Protein AF-N6UZY1-F1 (afdb_monomer_lite)

Foldseek 3Di:
DLVLLLVQLVCLCVVNHPQDQLSVLSVPDDPVLNVVLSVQSVVLVVVCVVVVDLARADRDPSNCVSSCVVVCSDLVSVCVSLQHDPLQSCCCPPVVCQDDDPQQVVQVVVDPAPDKDAHPSRDGPHLPPPSCSVSRGIDGHHPVRVVVD

Sequence (149 aa):
MMEDILKKILQMREGKSEFKKLEENIKNMDDIKFEYLINRLKTQIEIVNKYKPKVRPALDPVISFELGVYRRLDDYEIGKLLNYPLCCIKSFSEDFRIAIDREHLKEAKEINTYAIVITSGFIPCSLKCKMAMKNGLLGYMDEEEFKKY

Structure (mmCIF, N/CA/C/O backbone):
data_AF-N6UZY1-F1
#
_entry.id   AF-N6UZY1-F1
#
loop_
_atom_site.group_PDB
_atom_site.id
_atom_site.type_symbol
_atom_site.label_atom_id
_atom_site.label_alt_id
_atom_site.label_comp_id
_atom_site.label_asym_id
_atom_site.label_entity_id
_atom_site.label_seq_id
_atom_site.pdbx_PDB_ins_code
_atom_site.Cartn_x
_atom_site.Cartn_y
_atom_site.Cartn_z
_atom_site.occupancy
_atom_site.B_iso_or_equiv
_atom_site.auth_seq_id
_atom_site.auth_comp_id
_atom_site.auth_asym_id
_atom_site.auth_atom_id
_atom_site.pdbx_PDB_model_num
ATOM 1 N N . MET A 1 1 ? -7.017 -6.848 -2.347 1.00 78.44 1 MET A N 1
ATOM 2 C CA . MET A 1 1 ? -5.757 -6.088 -2.157 1.00 78.44 1 MET A CA 1
ATOM 3 C C . MET A 1 1 ? -5.981 -4.805 -1.367 1.00 78.44 1 MET A C 1
ATOM 5 O O . MET A 1 1 ? -5.342 -4.640 -0.337 1.00 78.44 1 MET A O 1
ATOM 9 N N . MET A 1 2 ? -6.864 -3.895 -1.803 1.00 91.44 2 MET A N 1
ATOM 10 C CA . MET A 1 2 ? -7.249 -2.731 -0.980 1.00 91.44 2 MET A CA 1
ATOM 11 C C . MET A 1 2 ? -8.335 -3.083 0.049 1.00 91.44 2 MET A C 1
ATOM 13 O O . MET A 1 2 ? -8.409 -2.474 1.111 1.00 91.44 2 MET A O 1
ATOM 17 N N . GLU A 1 3 ? -9.105 -4.137 -0.210 1.00 94.56 3 GLU A N 1
ATOM 18 C CA . GLU A 1 3 ? -10.061 -4.745 0.720 1.00 94.56 3 GLU A CA 1
ATOM 19 C C . GLU A 1 3 ? -9.386 -5.237 2.002 1.00 94.56 3 GLU A C 1
ATOM 21 O O . GLU A 1 3 ? -9.953 -5.113 3.083 1.00 94.56 3 GLU A O 1
ATOM 26 N N . ASP A 1 4 ? -8.156 -5.748 1.901 1.00 94.06 4 ASP A N 1
ATOM 27 C CA . ASP A 1 4 ? -7.387 -6.195 3.065 1.00 94.06 4 ASP A CA 1
ATOM 28 C C . ASP A 1 4 ? -7.013 -5.015 3.969 1.00 94.06 4 ASP A C 1
ATOM 30 O O . ASP A 1 4 ? -7.006 -5.149 5.192 1.00 94.06 4 ASP A O 1
ATOM 34 N N . ILE A 1 5 ? -6.749 -3.843 3.378 1.00 95.31 5 ILE A N 1
ATOM 35 C CA . ILE A 1 5 ? -6.503 -2.599 4.118 1.00 95.31 5 ILE A CA 1
ATOM 36 C C . ILE A 1 5 ? -7.779 -2.196 4.861 1.00 95.31 5 ILE A C 1
ATOM 38 O O . ILE A 1 5 ? -7.731 -1.959 6.067 1.00 95.31 5 ILE A O 1
ATOM 42 N N . LEU A 1 6 ? -8.928 -2.193 4.174 1.00 97.12 6 LEU A N 1
ATOM 43 C CA . LEU A 1 6 ? -10.227 -1.907 4.791 1.00 97.12 6 LEU A CA 1
ATOM 44 C C . LEU A 1 6 ? -10.521 -2.867 5.950 1.00 97.12 6 LEU A C 1
ATOM 46 O O . LEU A 1 6 ? -10.882 -2.426 7.039 1.00 97.12 6 LEU A O 1
ATOM 50 N N . LYS A 1 7 ? -10.316 -4.172 5.745 1.00 96.75 7 LYS A N 1
ATOM 51 C CA . LYS A 1 7 ? -10.522 -5.193 6.777 1.00 96.75 7 LYS A CA 1
ATOM 52 C C . LYS A 1 7 ? -9.669 -4.924 8.017 1.00 96.75 7 LYS A C 1
ATOM 54 O O . LYS A 1 7 ? -10.199 -4.959 9.123 1.00 96.75 7 LYS A O 1
ATOM 59 N N . LYS A 1 8 ? -8.379 -4.617 7.844 1.00 96.19 8 LYS A N 1
ATOM 60 C CA . LYS A 1 8 ? -7.474 -4.280 8.957 1.00 96.19 8 LYS A CA 1
ATOM 61 C C . LYS A 1 8 ? -7.928 -3.023 9.704 1.00 96.19 8 LYS A C 1
ATOM 63 O O . LYS A 1 8 ? -7.882 -3.006 10.928 1.00 96.19 8 LYS A O 1
ATOM 68 N N . ILE A 1 9 ? -8.399 -1.993 8.994 1.00 96.25 9 ILE A N 1
ATOM 69 C CA . ILE A 1 9 ? -8.922 -0.758 9.609 1.00 96.25 9 ILE A CA 1
ATOM 70 C C . ILE A 1 9 ? -10.160 -1.042 10.462 1.00 96.25 9 ILE A C 1
ATOM 72 O O . ILE A 1 9 ? -10.236 -0.580 11.600 1.00 96.25 9 ILE A O 1
ATOM 76 N N . LEU A 1 10 ? -11.102 -1.838 9.954 1.00 96.75 10 LEU A N 1
ATOM 77 C CA . LEU A 1 10 ? -12.294 -2.232 10.711 1.00 96.75 10 LEU A CA 1
ATOM 78 C C . LEU A 1 10 ? -11.924 -3.063 11.950 1.00 96.75 10 LEU A C 1
ATOM 80 O O . LEU A 1 10 ? -12.422 -2.801 13.040 1.00 96.75 10 LEU A O 1
ATOM 84 N N . GLN A 1 11 ? -10.983 -4.002 11.815 1.00 96.19 11 GLN A N 1
ATOM 85 C CA . GLN A 1 11 ? -10.466 -4.781 12.945 1.00 96.19 11 GLN A CA 1
ATOM 86 C C . GLN A 1 11 ? -9.798 -3.900 14.011 1.00 96.19 11 GLN A C 1
ATOM 88 O O . GLN A 1 11 ? -10.010 -4.125 15.201 1.00 96.19 11 GLN A O 1
ATOM 93 N N . MET A 1 12 ? -9.033 -2.881 13.604 1.00 95.81 12 MET A N 1
ATOM 94 C CA . MET A 1 12 ? -8.454 -1.887 14.517 1.00 95.81 12 MET A CA 1
ATOM 95 C C . MET A 1 12 ? -9.536 -1.103 15.265 1.00 95.81 12 M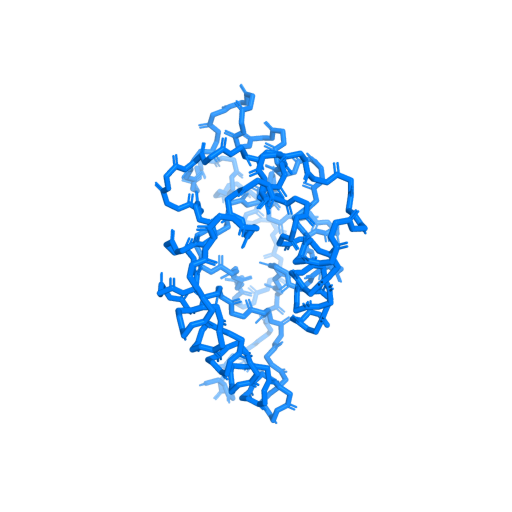ET A C 1
ATOM 97 O O . MET A 1 12 ? -9.442 -0.946 16.481 1.00 95.81 12 MET A O 1
ATOM 101 N N . ARG A 1 13 ? -10.611 -0.685 14.584 1.00 95.69 13 ARG A N 1
ATOM 102 C CA . ARG A 1 13 ? -11.741 -0.005 15.239 1.00 95.69 13 ARG A CA 1
ATOM 103 C C . ARG A 1 13 ? -12.387 -0.871 16.324 1.00 95.69 13 ARG A C 1
ATOM 105 O O . ARG A 1 13 ? -12.729 -0.361 17.384 1.00 95.69 13 ARG A O 1
ATOM 112 N N . GLU A 1 14 ? -12.486 -2.177 16.094 1.00 94.88 14 GLU A N 1
ATOM 113 C CA . GLU A 1 14 ? -13.013 -3.149 17.063 1.00 94.88 14 GLU A CA 1
ATOM 114 C C . GLU A 1 14 ? -12.009 -3.562 18.157 1.00 94.88 14 GLU A C 1
ATOM 116 O O . GLU A 1 14 ? -12.361 -4.330 19.053 1.00 94.88 14 GLU A O 1
ATOM 121 N N . GLY A 1 15 ? -10.756 -3.100 18.099 1.00 91.69 15 GLY A N 1
ATOM 122 C CA . GLY A 1 15 ? -9.706 -3.504 19.038 1.00 91.69 15 GLY A CA 1
ATOM 123 C C . GLY A 1 15 ? -9.194 -4.930 18.860 1.00 91.69 15 GLY A C 1
ATOM 124 O O . GLY A 1 15 ? -8.765 -5.558 19.825 1.00 91.69 15 GLY A O 1
ATOM 125 N N . LYS A 1 16 ? -9.285 -5.466 17.642 1.00 90.06 16 LYS A N 1
ATOM 126 C CA . LYS A 1 16 ? -8.876 -6.830 17.283 1.00 90.06 16 LYS A CA 1
ATOM 127 C C . LYS A 1 16 ? -7.676 -6.798 16.341 1.00 90.06 16 LYS A C 1
ATOM 129 O O . LYS A 1 16 ? -7.729 -7.377 15.255 1.00 90.06 16 LYS A O 1
ATOM 134 N N . SER A 1 17 ? -6.619 -6.082 16.710 1.00 89.62 17 SER A N 1
ATOM 135 C CA . SER A 1 17 ? -5.479 -5.864 15.822 1.00 89.62 17 SER A CA 1
ATOM 136 C C . SER A 1 17 ? -4.128 -6.101 16.501 1.00 89.62 17 SER A C 1
ATOM 138 O O . SER A 1 17 ? -3.989 -6.038 17.718 1.00 89.62 17 SER A O 1
ATOM 140 N N . GLU A 1 18 ? -3.117 -6.387 15.680 1.00 89.62 18 GLU A N 1
ATOM 141 C CA . GLU A 1 18 ? -1.712 -6.458 16.098 1.00 89.62 18 GLU A CA 1
ATOM 142 C C . GLU A 1 18 ? -1.004 -5.087 16.089 1.00 89.62 18 GLU A C 1
ATOM 144 O O . GLU A 1 18 ? 0.142 -4.982 16.528 1.00 89.62 18 GLU A O 1
ATOM 149 N N . PHE A 1 19 ? -1.658 -4.045 15.568 1.00 92.88 19 PHE A N 1
ATOM 150 C CA . PHE A 1 19 ? -1.110 -2.703 15.394 1.00 92.88 19 PHE A CA 1
ATOM 151 C C . PHE A 1 19 ? -1.417 -1.865 16.631 1.00 92.88 19 PHE A C 1
ATOM 153 O O . PHE A 1 19 ? -2.561 -1.484 16.834 1.00 92.88 19 PHE A O 1
ATOM 160 N N . LYS A 1 20 ? -0.434 -1.556 17.474 1.00 92.62 20 LYS A N 1
ATOM 161 C CA . LYS A 1 20 ? -0.692 -0.830 18.726 1.00 92.62 20 LYS A CA 1
ATOM 162 C C . LYS A 1 20 ? -0.966 0.648 18.473 1.00 92.62 20 LYS A C 1
ATOM 164 O O . LYS A 1 20 ? -1.965 1.179 18.950 1.00 92.62 20 LYS A O 1
ATOM 169 N N . LYS A 1 21 ? -0.089 1.313 17.718 1.00 93.75 21 LYS A N 1
ATOM 170 C CA . LYS A 1 21 ? -0.162 2.767 17.503 1.00 93.75 21 LYS A CA 1
ATOM 171 C C . LYS A 1 21 ? -1.259 3.138 16.513 1.00 93.75 21 LYS A C 1
ATOM 173 O O . LYS A 1 21 ? -1.985 4.106 16.731 1.00 93.75 21 LYS A O 1
ATOM 178 N N . LEU A 1 22 ? -1.403 2.376 15.428 1.00 94.06 22 LEU A N 1
ATOM 179 C CA . LEU A 1 22 ? -2.482 2.612 14.466 1.00 94.06 22 LEU A CA 1
ATOM 180 C C . LEU A 1 22 ? -3.855 2.349 15.083 1.00 94.06 22 LEU A C 1
ATOM 182 O O . LEU A 1 22 ? -4.781 3.112 14.818 1.00 94.06 22 LEU A O 1
ATOM 186 N N . GLU A 1 23 ? -3.988 1.311 15.912 1.00 94.44 23 GLU A N 1
ATOM 187 C CA . GLU A 1 23 ? -5.237 1.036 16.620 1.00 94.44 23 GLU A CA 1
ATOM 188 C C . GLU A 1 23 ? -5.613 2.177 17.557 1.00 94.44 23 GLU A C 1
ATOM 190 O O . GLU A 1 23 ? -6.758 2.621 17.524 1.00 94.44 23 GLU A O 1
ATOM 195 N N . GLU A 1 24 ? -4.665 2.699 18.336 1.00 93.38 24 GLU A N 1
ATOM 196 C CA . GLU A 1 24 ? -4.895 3.865 19.191 1.00 93.38 24 GLU A CA 1
ATOM 197 C C . GLU A 1 24 ? -5.380 5.074 18.374 1.00 93.38 24 GLU A C 1
ATOM 199 O O . GLU A 1 24 ? -6.414 5.664 18.691 1.00 93.38 24 GLU A O 1
ATOM 204 N N . ASN A 1 25 ? -4.704 5.399 17.266 1.00 93.38 25 ASN A N 1
ATOM 205 C CA . ASN A 1 25 ? -5.113 6.496 16.381 1.00 93.38 25 ASN A CA 1
ATOM 206 C C . ASN A 1 25 ? -6.512 6.272 15.775 1.00 93.38 25 ASN A C 1
ATOM 208 O O . ASN A 1 25 ? -7.299 7.211 15.685 1.00 93.38 25 ASN A O 1
ATOM 212 N N . ILE A 1 26 ? -6.841 5.041 15.370 1.00 94.44 26 ILE A N 1
ATOM 213 C CA . ILE A 1 26 ? -8.143 4.711 14.773 1.00 94.44 26 ILE A CA 1
ATOM 214 C C . ILE A 1 26 ? -9.259 4.706 15.816 1.00 94.44 26 ILE A C 1
ATOM 216 O O . ILE A 1 26 ? -10.352 5.178 15.515 1.00 94.44 26 ILE A O 1
ATOM 220 N N . LYS A 1 27 ? -9.027 4.196 17.027 1.00 94.00 27 LYS A N 1
ATOM 221 C CA . LYS A 1 27 ? -10.021 4.191 18.114 1.00 94.00 27 LYS A CA 1
ATOM 222 C C . LYS A 1 27 ? -10.343 5.595 18.604 1.00 94.00 27 LYS A C 1
ATOM 224 O O . LYS A 1 27 ? -11.503 5.897 18.850 1.00 94.00 27 LYS A O 1
ATOM 229 N N . ASN A 1 28 ? -9.334 6.457 18.676 1.00 93.00 28 ASN A N 1
ATOM 230 C CA . ASN A 1 28 ? -9.501 7.847 19.097 1.00 93.00 28 ASN A CA 1
ATOM 231 C C . ASN A 1 28 ? -10.100 8.747 18.001 1.00 93.00 28 ASN A C 1
ATOM 233 O O . ASN A 1 28 ? -10.356 9.925 18.242 1.00 93.00 28 ASN A O 1
ATOM 237 N N . MET A 1 29 ? -10.314 8.221 16.791 1.00 94.50 29 MET A N 1
ATOM 238 C CA . MET A 1 29 ? -10.980 8.949 15.716 1.00 94.50 29 MET A CA 1
ATOM 239 C C . MET A 1 29 ? -12.476 9.102 16.016 1.00 94.50 29 MET A C 1
ATOM 241 O O . MET A 1 29 ? -13.143 8.135 16.386 1.00 94.50 29 MET A O 1
ATOM 245 N N . ASP A 1 30 ? -12.992 10.313 15.812 1.00 95.56 30 ASP A N 1
ATOM 246 C CA . ASP A 1 30 ? -14.425 10.610 15.865 1.00 95.56 30 ASP A CA 1
ATOM 247 C C . ASP A 1 30 ? -15.233 9.725 14.893 1.00 95.56 30 ASP A C 1
ATOM 249 O O . ASP A 1 30 ? -14.747 9.390 13.810 1.00 95.56 30 ASP A O 1
ATOM 253 N N . ASP A 1 31 ? -16.460 9.354 15.272 1.00 96.19 31 ASP A N 1
ATOM 254 C CA . ASP A 1 31 ? -17.306 8.430 14.504 1.00 96.19 31 ASP A CA 1
ATOM 255 C C . ASP A 1 31 ? -17.651 8.971 13.111 1.00 96.19 31 ASP A C 1
ATOM 257 O O . ASP A 1 31 ? -17.495 8.253 12.123 1.00 96.19 31 ASP A O 1
ATOM 261 N N . ILE A 1 32 ? -18.032 10.250 13.000 1.00 96.50 32 ILE A N 1
ATOM 262 C CA . ILE A 1 32 ? -18.389 10.875 11.712 1.00 96.50 32 ILE A CA 1
ATOM 263 C C . ILE A 1 32 ? -17.173 10.858 10.789 1.00 96.50 32 ILE A C 1
ATOM 265 O O . ILE A 1 32 ? -17.251 10.527 9.601 1.00 96.50 32 ILE A O 1
ATOM 269 N N . LYS A 1 33 ? -16.012 11.191 11.352 1.00 95.38 33 LYS A N 1
ATOM 270 C CA . LYS A 1 33 ? -14.743 11.182 10.632 1.00 95.38 33 LYS A CA 1
ATOM 271 C C . LYS A 1 33 ? -14.337 9.776 10.186 1.00 95.38 33 LYS A C 1
ATOM 273 O O . LYS A 1 33 ? -13.879 9.601 9.054 1.00 95.38 33 LYS A O 1
ATOM 278 N N . PHE A 1 34 ? -14.518 8.781 11.049 1.00 97.19 34 PHE A N 1
ATOM 279 C CA . PHE A 1 34 ? -14.236 7.384 10.739 1.00 97.19 34 PHE A CA 1
ATOM 280 C C . PHE A 1 34 ? -15.154 6.867 9.625 1.00 97.19 34 PHE A C 1
ATOM 282 O O . PHE A 1 34 ? -14.667 6.307 8.642 1.00 97.19 34 PHE A O 1
ATOM 289 N N . GLU A 1 35 ? -16.460 7.115 9.710 1.00 97.31 35 GLU A N 1
ATOM 290 C CA . GLU A 1 35 ? -17.421 6.744 8.664 1.00 97.31 35 GLU A CA 1
ATOM 291 C C . GLU A 1 35 ? -17.080 7.385 7.317 1.00 97.31 35 GLU A C 1
ATOM 293 O O . GLU A 1 35 ? -17.072 6.705 6.285 1.00 97.31 35 GLU A O 1
ATOM 298 N N . TYR A 1 36 ? -16.722 8.672 7.317 1.00 96.19 36 TYR A N 1
ATOM 299 C CA . TYR A 1 36 ? -16.266 9.370 6.117 1.00 96.19 36 TYR A CA 1
ATOM 300 C C . TYR A 1 36 ? -15.038 8.692 5.491 1.00 96.19 36 TYR A C 1
ATOM 302 O O . TYR A 1 36 ? -15.019 8.441 4.281 1.00 96.19 36 TYR A O 1
ATOM 310 N N . LEU A 1 37 ? -14.037 8.331 6.301 1.00 96.88 37 LEU A N 1
ATOM 311 C CA . LEU A 1 37 ? -12.837 7.622 5.844 1.00 96.88 37 LEU A CA 1
ATOM 312 C C . LEU A 1 37 ? -13.180 6.264 5.222 1.00 96.88 37 LEU A C 1
ATOM 314 O O . LEU A 1 37 ? -12.684 5.935 4.141 1.00 96.88 37 LEU A O 1
ATOM 318 N N . ILE A 1 38 ? -14.049 5.488 5.873 1.00 97.88 38 ILE A N 1
ATOM 319 C CA . ILE A 1 38 ? -14.476 4.171 5.388 1.00 97.88 38 ILE A CA 1
ATOM 320 C C . ILE A 1 38 ? -15.225 4.289 4.061 1.00 97.88 38 ILE A C 1
ATOM 322 O O . ILE A 1 38 ? -14.956 3.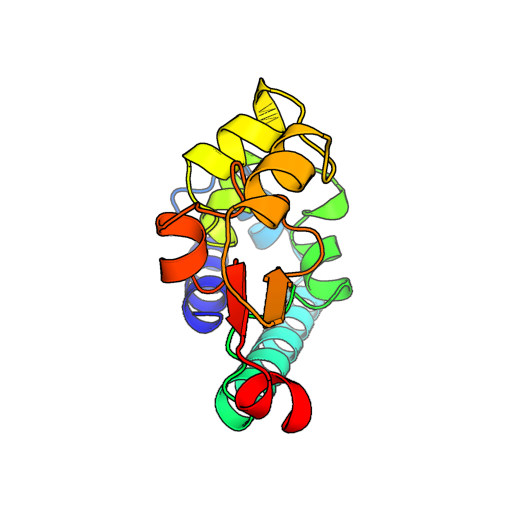512 3.142 1.00 97.88 38 ILE A O 1
ATOM 326 N N . ASN A 1 39 ? -16.121 5.265 3.926 1.00 97.56 39 ASN A N 1
ATOM 327 C CA . ASN A 1 39 ? -16.862 5.485 2.687 1.00 97.56 39 ASN A CA 1
ATOM 328 C C . ASN A 1 39 ? -15.926 5.860 1.532 1.00 97.56 39 ASN A C 1
ATOM 330 O O . ASN A 1 39 ? -16.017 5.255 0.463 1.00 97.56 39 ASN A O 1
ATOM 334 N N . ARG A 1 40 ? -14.950 6.752 1.759 1.00 97.19 40 ARG A N 1
ATOM 335 C CA . ARG A 1 40 ? -13.922 7.064 0.748 1.00 97.19 40 ARG A CA 1
ATOM 336 C C . ARG A 1 40 ? -13.119 5.832 0.340 1.00 97.19 40 ARG A C 1
ATOM 338 O O . ARG A 1 40 ? -12.898 5.617 -0.851 1.00 97.19 40 ARG A O 1
ATOM 345 N N . LEU A 1 41 ? -12.691 5.018 1.308 1.00 97.44 41 LEU A N 1
ATOM 346 C CA . LEU A 1 41 ? -11.910 3.814 1.024 1.00 97.44 41 LEU A CA 1
ATOM 347 C C . LEU A 1 41 ? -12.711 2.811 0.188 1.00 97.44 41 LEU A C 1
ATOM 349 O O . LEU A 1 41 ? -12.173 2.245 -0.760 1.00 97.44 41 LEU A O 1
ATOM 353 N N . LYS A 1 42 ? -13.998 2.622 0.498 1.00 98.12 42 LYS A N 1
ATOM 354 C CA . LYS A 1 42 ? -14.906 1.772 -0.285 1.00 98.12 42 LYS A CA 1
ATOM 355 C C . LYS A 1 42 ? -15.045 2.269 -1.722 1.00 98.12 42 LYS A C 1
ATOM 357 O O . LYS A 1 42 ? -14.865 1.481 -2.643 1.00 98.12 42 LYS A O 1
ATOM 362 N N . THR A 1 43 ? -15.251 3.570 -1.927 1.00 97.88 43 THR A N 1
ATOM 363 C CA . THR A 1 43 ? -15.290 4.163 -3.275 1.00 97.88 43 THR A CA 1
ATOM 364 C C . THR A 1 43 ? -13.981 3.935 -4.032 1.00 97.88 43 THR A C 1
ATOM 366 O O . THR A 1 43 ? -13.993 3.558 -5.203 1.00 97.88 43 THR A O 1
ATOM 369 N N . GLN A 1 44 ? -12.830 4.100 -3.373 1.00 97.25 44 GLN A N 1
ATOM 370 C CA . GLN A 1 44 ? -11.537 3.818 -3.997 1.00 97.25 44 GLN A CA 1
ATOM 371 C C . GLN A 1 44 ? -11.398 2.335 -4.382 1.00 97.25 44 GLN A C 1
ATOM 373 O O . GLN A 1 44 ? -10.917 2.028 -5.473 1.00 97.25 44 GLN A O 1
ATOM 378 N N . ILE A 1 45 ? -11.842 1.419 -3.517 1.00 97.62 45 ILE A N 1
ATOM 379 C CA . ILE A 1 45 ? -11.869 -0.025 -3.788 1.00 97.62 45 ILE A CA 1
ATOM 380 C C . ILE A 1 45 ? -12.735 -0.334 -5.016 1.00 97.62 45 ILE A C 1
ATOM 382 O O . ILE A 1 45 ? -12.300 -1.085 -5.884 1.00 97.62 45 ILE A O 1
ATOM 386 N N . GLU A 1 46 ? -13.919 0.267 -5.137 1.00 97.88 46 GLU A N 1
ATOM 387 C CA . GLU A 1 46 ? -14.800 0.085 -6.301 1.00 97.88 46 GLU A CA 1
ATOM 388 C C . GLU A 1 46 ? -14.124 0.510 -7.610 1.00 97.88 46 GLU A C 1
ATOM 390 O O . GLU A 1 46 ? -14.164 -0.227 -8.598 1.00 97.88 46 GLU A O 1
ATOM 395 N N . ILE A 1 47 ? -13.438 1.659 -7.611 1.00 96.56 47 ILE A N 1
ATOM 396 C CA . ILE A 1 47 ? -12.665 2.139 -8.766 1.00 96.56 47 ILE A CA 1
ATOM 397 C C . ILE A 1 47 ? -11.569 1.129 -9.126 1.00 96.56 47 ILE A C 1
ATOM 399 O O . ILE A 1 47 ? -11.444 0.730 -10.285 1.00 96.56 47 ILE A O 1
ATOM 403 N N . VAL A 1 48 ? -10.792 0.675 -8.141 1.00 95.62 48 VAL A N 1
ATOM 404 C CA . VAL A 1 48 ? -9.704 -0.289 -8.367 1.00 95.62 48 VAL A CA 1
ATOM 405 C C . VAL A 1 48 ? -10.234 -1.623 -8.880 1.00 95.62 48 VAL A C 1
ATOM 407 O O . VAL A 1 48 ? -9.650 -2.187 -9.802 1.00 95.62 48 VAL A O 1
ATOM 410 N N . ASN A 1 49 ? -11.362 -2.102 -8.363 1.00 95.81 49 ASN A N 1
ATOM 411 C CA . ASN A 1 49 ? -11.982 -3.346 -8.815 1.00 95.81 49 ASN A CA 1
ATOM 412 C C . ASN A 1 49 ? -12.551 -3.248 -10.229 1.00 95.81 49 ASN A C 1
ATOM 414 O O . ASN A 1 49 ? -12.505 -4.232 -10.972 1.00 95.81 49 ASN A O 1
ATOM 418 N N . LYS A 1 50 ? -13.043 -2.069 -10.620 1.00 96.06 50 LYS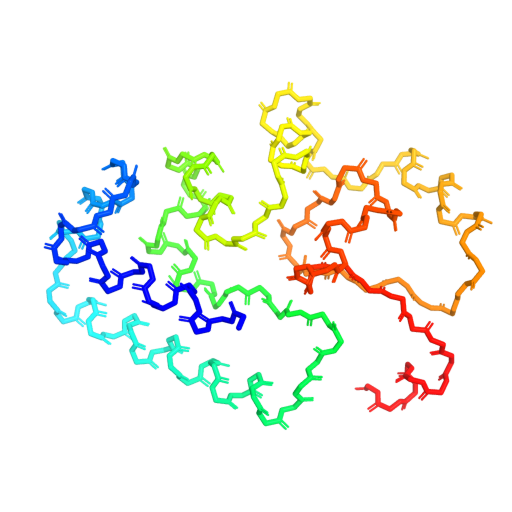 A N 1
ATOM 419 C CA . LYS A 1 50 ? -13.520 -1.804 -11.980 1.00 96.06 50 LYS A CA 1
ATOM 420 C C . LYS A 1 50 ? -12.379 -1.819 -12.996 1.00 96.06 50 LYS A C 1
ATOM 422 O O . LYS A 1 50 ? -12.505 -2.473 -14.026 1.00 96.06 50 LYS A O 1
ATOM 427 N N . TYR A 1 51 ? -11.288 -1.105 -12.718 1.00 93.25 51 TYR A N 1
ATOM 428 C CA . TYR A 1 51 ? -10.201 -0.912 -13.689 1.00 93.25 51 TYR A CA 1
ATOM 429 C C . TYR A 1 51 ? -9.067 -1.936 -13.581 1.00 93.25 51 TYR A C 1
ATOM 431 O O . TYR A 1 51 ? -8.288 -2.061 -14.518 1.00 93.25 51 TYR A O 1
ATOM 439 N N . LYS A 1 52 ? -8.972 -2.673 -12.467 1.00 91.94 52 LYS A N 1
ATOM 440 C CA . LYS A 1 52 ? -7.972 -3.726 -12.207 1.00 91.94 52 LYS A CA 1
ATOM 441 C C . LYS A 1 52 ? -6.550 -3.324 -12.629 1.00 91.94 52 LYS A C 1
ATOM 443 O O . LYS A 1 52 ? -5.934 -4.022 -13.436 1.00 91.94 52 LYS A O 1
ATOM 448 N N . PRO A 1 53 ? -6.013 -2.205 -12.112 1.00 92.62 53 PRO A N 1
ATOM 449 C CA . PRO A 1 53 ? -4.694 -1.755 -12.520 1.00 92.62 53 PRO A CA 1
ATOM 450 C C . PRO A 1 53 ? -3.625 -2.796 -12.147 1.00 92.62 53 PRO A C 1
ATOM 452 O O . PRO A 1 53 ? -3.682 -3.399 -11.075 1.00 92.62 53 PRO A O 1
ATOM 455 N N . LYS A 1 54 ? -2.618 -2.959 -13.014 1.00 91.56 54 LYS A N 1
ATOM 456 C CA . LYS A 1 54 ? -1.420 -3.798 -12.833 1.00 91.56 54 LYS A CA 1
ATOM 457 C C . LYS A 1 54 ? -0.767 -3.607 -11.465 1.00 91.56 54 LYS A C 1
ATOM 459 O O . LYS A 1 54 ? -0.335 -4.568 -10.837 1.00 91.56 54 LYS A O 1
ATOM 464 N N . VAL A 1 55 ? -0.694 -2.352 -11.027 1.00 95.25 55 VAL A N 1
ATOM 465 C CA . VAL A 1 55 ? -0.156 -1.929 -9.737 1.00 95.25 55 VAL A CA 1
ATOM 466 C C . VAL A 1 55 ? -1.243 -1.150 -9.014 1.00 95.25 55 VAL A C 1
ATOM 468 O O . VAL A 1 55 ? -1.918 -0.307 -9.604 1.00 95.25 55 VAL A O 1
ATOM 471 N N . ARG A 1 56 ? -1.433 -1.433 -7.728 1.00 94.75 56 ARG A N 1
ATOM 472 C CA . ARG A 1 56 ? -2.435 -0.767 -6.904 1.00 94.75 56 ARG A CA 1
ATOM 473 C C . ARG A 1 56 ? -2.100 0.715 -6.758 1.00 94.75 56 ARG A C 1
ATOM 475 O O . ARG A 1 56 ? -0.929 1.056 -6.559 1.00 94.75 56 ARG A O 1
ATOM 482 N N . PRO A 1 57 ? -3.099 1.604 -6.787 1.00 95.19 57 PRO A N 1
ATOM 483 C CA . PRO A 1 57 ? -2.854 3.005 -6.505 1.00 95.19 57 PRO A CA 1
ATOM 484 C C . PRO A 1 57 ? -2.459 3.205 -5.038 1.00 95.19 57 PRO A C 1
ATOM 486 O O . PRO A 1 57 ? -2.715 2.364 -4.166 1.00 95.19 57 PRO A O 1
ATOM 489 N N . ALA A 1 58 ? -1.846 4.356 -4.768 1.00 95.25 58 ALA A N 1
ATOM 490 C CA . ALA A 1 58 ? -1.672 4.835 -3.405 1.00 95.25 58 ALA A CA 1
ATOM 491 C C . ALA A 1 58 ? -3.047 5.038 -2.756 1.00 95.25 58 ALA A C 1
ATOM 493 O O . ALA A 1 58 ? -4.042 5.249 -3.453 1.00 95.25 58 ALA A O 1
ATOM 494 N N . LEU A 1 59 ? -3.114 4.986 -1.425 1.00 95.06 59 LEU A N 1
ATOM 495 C CA . LEU A 1 59 ? -4.341 5.383 -0.739 1.00 95.06 59 LEU A CA 1
ATOM 496 C C . LEU A 1 59 ? -4.655 6.849 -1.045 1.00 95.06 59 LEU A C 1
ATOM 498 O O . LEU A 1 59 ? -3.743 7.666 -1.186 1.00 95.06 59 LEU A O 1
ATOM 502 N N . ASP A 1 60 ? -5.945 7.169 -1.113 1.00 94.69 60 ASP A N 1
ATOM 503 C CA . ASP A 1 60 ? -6.414 8.552 -1.191 1.00 94.69 60 ASP A CA 1
ATOM 504 C C . ASP A 1 60 ? -5.679 9.435 -0.155 1.00 94.69 60 ASP A C 1
ATOM 506 O O . ASP A 1 60 ? -5.485 8.998 0.988 1.00 94.69 60 ASP A O 1
ATOM 510 N N . PRO A 1 61 ? -5.238 10.656 -0.517 1.00 93.31 61 PRO A N 1
ATOM 511 C CA . PRO A 1 61 ? -4.438 11.490 0.378 1.00 93.31 61 PRO A CA 1
ATOM 512 C C . PRO A 1 61 ? -5.114 11.786 1.718 1.00 93.31 61 PRO A C 1
ATOM 514 O O . PRO A 1 61 ? -4.428 11.842 2.739 1.00 93.31 61 PRO A O 1
ATOM 517 N N . VAL A 1 62 ? -6.447 11.917 1.745 1.00 93.75 62 VAL A N 1
ATOM 518 C CA . VAL A 1 62 ? -7.192 12.136 2.993 1.00 93.75 62 VAL A CA 1
ATOM 519 C C . VAL A 1 62 ? -7.101 10.893 3.869 1.00 93.75 62 VAL A C 1
ATOM 521 O O . VAL A 1 62 ? -6.739 10.988 5.037 1.00 93.75 62 VAL A O 1
ATOM 524 N N . ILE A 1 63 ? -7.330 9.710 3.296 1.00 94.62 63 ILE A N 1
ATOM 525 C CA . ILE A 1 63 ? -7.192 8.439 4.021 1.00 94.62 63 ILE A CA 1
ATOM 526 C C . ILE A 1 63 ? -5.760 8.285 4.558 1.00 94.62 63 ILE A C 1
ATOM 528 O O . ILE A 1 63 ? -5.567 7.963 5.728 1.00 94.62 63 ILE A O 1
ATOM 532 N N . SER A 1 64 ? -4.749 8.561 3.730 1.00 94.12 64 SER A N 1
ATOM 533 C CA . SER A 1 64 ? -3.334 8.488 4.117 1.00 94.12 64 SER A CA 1
ATOM 534 C C . SER A 1 64 ? -3.002 9.417 5.288 1.00 94.12 64 SER A C 1
ATOM 536 O O . SER A 1 64 ? -2.327 9.013 6.237 1.00 94.12 64 SER A O 1
ATOM 538 N N . PHE A 1 65 ? -3.492 10.656 5.251 1.00 92.88 65 PHE A N 1
ATOM 539 C CA . PHE A 1 65 ? -3.287 11.631 6.319 1.00 92.88 65 PHE A CA 1
ATOM 540 C C . PHE A 1 65 ? -3.903 11.163 7.644 1.00 92.88 65 PHE A C 1
ATOM 542 O O . PHE A 1 65 ? -3.245 11.168 8.695 1.00 92.88 65 PHE A O 1
ATOM 549 N N . GLU A 1 66 ? -5.14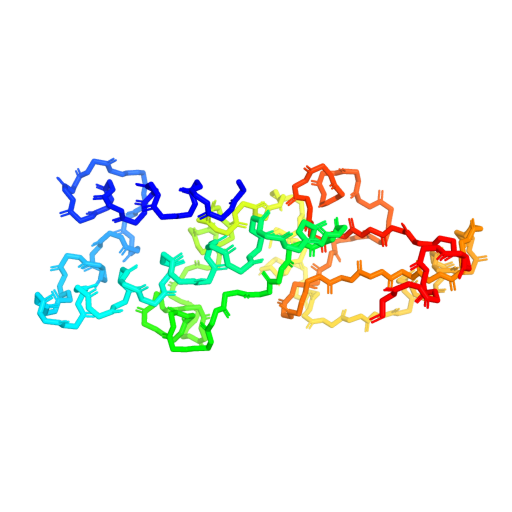4 10.688 7.584 1.00 92.69 66 GLU A N 1
ATOM 550 C CA . GLU A 1 66 ? -5.904 10.290 8.765 1.00 92.69 66 GLU A CA 1
ATOM 551 C C . GLU A 1 66 ? -5.394 9.005 9.414 1.00 92.69 66 GLU A C 1
ATOM 553 O O . GLU A 1 66 ? -5.326 8.910 10.641 1.00 92.69 66 GLU A O 1
ATOM 558 N N . LEU A 1 67 ? -4.906 8.062 8.609 1.00 90.31 67 LEU A N 1
ATOM 559 C CA . LEU A 1 67 ? -4.202 6.874 9.099 1.00 90.31 67 LEU A CA 1
ATOM 560 C C . LEU A 1 67 ? -2.799 7.181 9.646 1.00 90.31 67 LEU A C 1
ATOM 562 O O . LEU A 1 67 ? -2.141 6.290 10.173 1.00 90.31 67 LEU A O 1
ATOM 566 N N . GLY A 1 68 ? -2.321 8.423 9.532 1.00 90.25 68 GLY A N 1
ATOM 567 C CA . GLY A 1 68 ? -1.022 8.833 10.063 1.00 90.25 68 GLY A CA 1
ATOM 568 C C . GLY A 1 68 ? 0.167 8.491 9.164 1.00 90.25 68 GLY A C 1
ATOM 569 O O . GLY A 1 68 ? 1.304 8.596 9.621 1.00 90.25 68 GLY A O 1
ATOM 570 N N . VAL A 1 69 ? -0.066 8.152 7.888 1.00 88.44 69 VAL A N 1
ATOM 571 C CA . VAL A 1 69 ? 0.990 7.825 6.910 1.00 88.44 69 VAL A CA 1
ATOM 572 C C . VAL A 1 69 ? 1.968 8.990 6.765 1.00 88.44 69 VAL A C 1
ATOM 574 O O . VAL A 1 69 ? 3.169 8.826 6.955 1.00 88.44 69 VAL A O 1
ATOM 577 N N . TYR A 1 70 ? 1.458 10.198 6.516 1.00 84.94 70 TYR A N 1
ATOM 578 C CA . TYR A 1 70 ? 2.298 11.393 6.358 1.00 84.94 70 TYR A CA 1
ATOM 579 C C . TYR A 1 70 ? 2.898 11.907 7.669 1.00 84.94 70 TYR A C 1
ATOM 581 O O . TYR A 1 70 ? 3.868 12.657 7.649 1.00 84.94 70 TYR A O 1
ATOM 589 N N . ARG A 1 71 ? 2.343 11.486 8.810 1.00 86.19 71 ARG A N 1
ATOM 590 C CA . ARG A 1 71 ? 2.865 11.808 10.145 1.00 86.19 71 ARG A CA 1
ATOM 591 C C . ARG A 1 71 ? 3.931 10.812 10.609 1.00 86.19 71 ARG A C 1
ATOM 593 O O . ARG A 1 71 ? 4.480 11.003 11.687 1.00 86.19 71 ARG A O 1
ATOM 600 N N . ARG A 1 72 ? 4.207 9.765 9.814 1.00 84.06 72 ARG A N 1
ATOM 601 C CA . ARG A 1 72 ? 5.116 8.658 10.153 1.00 84.06 72 ARG A CA 1
ATOM 602 C C . ARG A 1 72 ? 4.853 8.109 11.555 1.00 84.06 72 ARG A C 1
ATOM 604 O O . ARG A 1 72 ? 5.774 7.940 12.348 1.00 84.06 72 ARG A O 1
ATOM 611 N N . LEU A 1 73 ? 3.573 7.864 11.862 1.00 87.06 73 LEU A N 1
ATOM 612 C CA . LEU A 1 73 ? 3.149 7.423 13.195 1.00 87.06 73 LEU A CA 1
ATOM 613 C C . LEU A 1 73 ? 3.939 6.185 13.655 1.00 87.06 73 LEU A C 1
ATOM 615 O O . LEU A 1 73 ? 4.438 6.126 14.781 1.00 87.06 73 LEU A O 1
ATOM 619 N N . ASP A 1 74 ? 4.065 5.214 12.752 1.00 93.62 74 ASP A N 1
ATOM 620 C CA . ASP A 1 74 ? 4.959 4.073 12.878 1.00 93.62 74 ASP A CA 1
ATOM 621 C C . ASP A 1 74 ? 5.173 3.434 11.505 1.00 93.62 74 ASP A C 1
ATOM 623 O O . ASP A 1 74 ? 4.248 2.848 10.941 1.00 93.62 74 ASP A O 1
ATOM 627 N N . ASP A 1 75 ? 6.371 3.569 10.935 1.00 92.88 75 ASP A N 1
ATOM 628 C CA . ASP A 1 75 ? 6.633 3.104 9.568 1.00 92.88 75 ASP A CA 1
ATOM 629 C C . ASP A 1 75 ? 6.387 1.590 9.404 1.00 92.88 75 ASP A C 1
ATOM 631 O O . ASP A 1 75 ? 5.958 1.138 8.338 1.00 92.88 75 ASP A O 1
ATOM 635 N N . TYR A 1 76 ? 6.615 0.801 10.459 1.00 95.81 76 TYR A N 1
ATOM 636 C CA . TYR A 1 76 ? 6.430 -0.646 10.440 1.00 95.81 76 TYR A CA 1
ATOM 637 C C . TYR A 1 76 ? 4.956 -1.031 10.443 1.00 95.81 76 TYR A C 1
ATOM 639 O O . TYR A 1 76 ? 4.530 -1.844 9.614 1.00 95.81 76 TYR A O 1
ATOM 647 N N . GLU A 1 77 ? 4.165 -0.459 11.348 1.00 96.38 77 GLU A N 1
ATOM 648 C CA . GLU A 1 77 ? 2.722 -0.690 11.375 1.00 96.38 77 GLU A CA 1
ATOM 649 C C . GLU A 1 77 ? 2.056 -0.156 10.102 1.00 96.38 77 GLU A C 1
ATOM 651 O O . GLU A 1 77 ? 1.257 -0.869 9.493 1.00 96.38 77 GLU A O 1
ATOM 656 N N . ILE A 1 78 ? 2.440 1.041 9.641 1.00 95.44 78 ILE A N 1
ATOM 657 C CA . ILE A 1 78 ? 1.946 1.636 8.390 1.00 95.44 78 ILE A CA 1
ATOM 658 C C . ILE A 1 78 ? 2.286 0.733 7.204 1.00 95.44 78 ILE A C 1
ATOM 660 O O . ILE A 1 78 ? 1.405 0.385 6.416 1.00 95.44 78 ILE A O 1
ATOM 664 N N . GLY A 1 79 ? 3.543 0.305 7.081 1.00 95.31 79 GLY A N 1
ATOM 665 C CA . GLY A 1 79 ? 3.973 -0.580 6.006 1.00 95.31 79 GLY A CA 1
ATOM 666 C C . GLY A 1 79 ? 3.191 -1.893 6.006 1.00 95.31 79 GLY A C 1
ATOM 667 O O . GLY A 1 79 ? 2.665 -2.302 4.971 1.00 95.31 79 GLY A O 1
ATOM 668 N N . LYS A 1 80 ? 3.025 -2.530 7.168 1.00 95.44 80 LYS A N 1
ATOM 669 C CA . LYS A 1 80 ? 2.232 -3.762 7.311 1.00 95.44 80 LYS A CA 1
ATOM 670 C C . LYS A 1 80 ? 0.746 -3.553 7.003 1.00 95.44 80 LYS A C 1
ATOM 672 O O . LYS A 1 80 ? 0.136 -4.414 6.358 1.00 95.44 80 LYS A O 1
ATOM 677 N N . LEU A 1 81 ? 0.152 -2.431 7.416 1.00 95.31 81 LEU A N 1
ATOM 678 C CA . LEU A 1 81 ? -1.223 -2.065 7.064 1.00 95.31 81 LEU A CA 1
ATOM 679 C C . LEU A 1 81 ? -1.370 -2.002 5.541 1.00 95.31 81 LEU A C 1
ATOM 681 O O . LEU A 1 81 ? -2.221 -2.690 4.974 1.00 95.31 81 LEU A O 1
ATOM 685 N N . LEU A 1 82 ? -0.466 -1.268 4.889 1.00 95.25 82 LEU A N 1
ATOM 686 C CA . LEU A 1 82 ? -0.386 -1.084 3.439 1.00 95.25 82 LEU A CA 1
ATOM 687 C C . LEU A 1 82 ? 0.154 -2.316 2.691 1.00 95.25 82 LEU A C 1
ATOM 689 O O . LEU A 1 82 ? 0.352 -2.269 1.478 1.00 95.25 82 LEU A O 1
ATOM 693 N N . ASN A 1 83 ? 0.376 -3.439 3.374 1.00 95.25 83 ASN A N 1
ATOM 694 C CA . ASN A 1 83 ? 0.885 -4.669 2.773 1.00 95.25 83 ASN A CA 1
ATOM 695 C C . ASN A 1 83 ? 2.230 -4.478 2.037 1.00 95.25 83 ASN A C 1
ATOM 697 O O . ASN A 1 83 ? 2.491 -5.102 1.008 1.00 95.25 83 ASN A O 1
ATOM 701 N N . TYR A 1 84 ? 3.084 -3.588 2.537 1.00 96.25 84 TYR A N 1
ATOM 702 C CA . TYR A 1 84 ? 4.444 -3.411 2.042 1.00 96.25 84 TYR A CA 1
ATOM 703 C C . TYR A 1 84 ? 5.312 -4.600 2.484 1.00 96.25 84 TYR A C 1
ATOM 705 O O . TYR A 1 84 ? 5.201 -5.052 3.627 1.00 96.25 84 TYR A O 1
ATOM 713 N N . PRO A 1 85 ? 6.184 -5.137 1.610 1.00 97.25 85 PRO A N 1
ATOM 714 C CA . PRO A 1 85 ? 7.108 -6.197 1.992 1.00 97.25 85 PRO A CA 1
ATOM 715 C C . PRO A 1 85 ? 8.035 -5.751 3.120 1.00 97.25 85 PRO A C 1
ATOM 717 O O . PRO A 1 85 ? 8.559 -4.638 3.084 1.00 97.25 85 PRO A O 1
ATOM 720 N N . LEU A 1 86 ? 8.326 -6.651 4.064 1.00 97.44 86 LEU A N 1
ATOM 721 C CA . LEU A 1 86 ? 9.212 -6.357 5.194 1.00 97.44 86 LEU A CA 1
ATOM 722 C C . LEU A 1 86 ? 10.589 -5.837 4.748 1.00 97.44 86 LEU A C 1
ATOM 724 O O . LEU A 1 86 ? 11.124 -4.928 5.368 1.00 97.44 86 LEU A O 1
ATOM 728 N N . CYS A 1 87 ? 11.142 -6.365 3.652 1.00 97.62 87 CYS A N 1
ATOM 729 C CA . CYS A 1 87 ? 12.407 -5.881 3.093 1.00 97.62 87 CYS A CA 1
ATOM 730 C C . CYS A 1 87 ? 12.331 -4.427 2.599 1.00 97.62 87 CYS A C 1
ATOM 732 O O . CYS A 1 87 ? 13.303 -3.693 2.720 1.00 97.62 87 CYS A O 1
ATOM 734 N N . CYS A 1 88 ? 11.184 -3.989 2.072 1.00 97.69 88 CYS A N 1
ATOM 735 C CA . CYS A 1 88 ? 10.985 -2.605 1.641 1.00 97.69 88 CYS A CA 1
ATOM 736 C C . CYS A 1 88 ? 10.757 -1.673 2.833 1.00 97.69 88 CYS A C 1
ATOM 738 O O . CYS A 1 88 ? 11.291 -0.572 2.839 1.00 97.69 88 CYS A O 1
ATOM 740 N N . ILE A 1 89 ? 10.038 -2.135 3.863 1.00 97.00 89 ILE A N 1
ATOM 741 C CA . ILE A 1 89 ? 9.882 -1.391 5.123 1.00 97.00 89 ILE A CA 1
ATOM 742 C C . ILE A 1 89 ? 11.253 -1.161 5.769 1.00 97.00 89 ILE A C 1
ATOM 744 O O . ILE A 1 89 ? 11.590 -0.028 6.081 1.00 97.00 89 ILE A O 1
ATOM 748 N N . LYS A 1 90 ? 12.074 -2.212 5.893 1.00 97.25 90 LYS A N 1
ATOM 749 C CA . LYS A 1 90 ? 13.446 -2.104 6.412 1.00 97.25 90 LYS A CA 1
ATOM 750 C C . LYS A 1 90 ? 14.302 -1.146 5.594 1.00 97.25 90 LYS A C 1
ATOM 752 O O . LYS A 1 90 ? 14.913 -0.250 6.157 1.00 97.25 90 LYS A O 1
ATOM 757 N N . SER A 1 91 ? 14.275 -1.277 4.268 1.00 96.50 91 SER A N 1
ATOM 758 C CA . SER A 1 91 ? 15.033 -0.380 3.393 1.00 96.50 91 SER A CA 1
ATOM 759 C C . SER A 1 91 ? 14.626 1.090 3.562 1.00 96.50 91 SER A C 1
ATOM 761 O O . SER A 1 91 ? 15.475 1.976 3.548 1.00 96.50 91 SER A O 1
ATOM 763 N N . PHE A 1 92 ? 13.340 1.365 3.785 1.00 94.94 92 PHE A N 1
ATOM 764 C CA . PHE A 1 92 ? 12.853 2.718 4.041 1.00 94.94 92 PHE A CA 1
ATOM 765 C C . PHE A 1 92 ? 13.221 3.232 5.444 1.00 94.94 92 PHE A C 1
ATOM 767 O O . PHE A 1 92 ? 13.712 4.352 5.577 1.00 94.94 92 PHE A O 1
ATOM 774 N N . SER A 1 93 ? 12.981 2.433 6.485 1.00 93.44 93 SER A N 1
ATOM 775 C CA . SER A 1 93 ? 13.086 2.858 7.887 1.00 93.44 93 SER A CA 1
ATOM 776 C C . SER A 1 93 ? 14.485 2.750 8.485 1.00 93.44 93 SER A C 1
ATOM 778 O O . SER A 1 93 ? 14.827 3.556 9.344 1.00 93.44 93 SER A O 1
ATOM 780 N N . GLU A 1 94 ? 15.275 1.762 8.067 1.00 94.38 94 GLU A N 1
ATOM 781 C CA . GLU A 1 94 ? 16.605 1.469 8.621 1.00 94.38 94 GLU A CA 1
ATOM 782 C C . GLU A 1 94 ? 17.714 1.953 7.685 1.00 94.38 94 GLU A C 1
ATOM 784 O O . GLU A 1 94 ? 18.643 2.621 8.133 1.00 94.38 94 GLU A O 1
ATOM 789 N N . ASP A 1 95 ? 17.585 1.691 6.379 1.00 92.81 95 ASP A N 1
ATOM 790 C CA . ASP A 1 95 ? 18.583 2.113 5.382 1.00 92.81 95 ASP A CA 1
ATOM 791 C C . ASP A 1 95 ? 18.325 3.536 4.848 1.00 92.81 95 ASP A C 1
ATOM 793 O O . ASP A 1 95 ? 19.062 4.029 3.994 1.00 92.81 95 ASP A O 1
ATOM 797 N N . PHE A 1 96 ? 17.264 4.201 5.327 1.00 90.81 96 PHE A N 1
ATOM 798 C CA . PHE A 1 96 ? 16.848 5.552 4.923 1.00 90.81 96 PHE A CA 1
ATOM 799 C C . PHE A 1 96 ? 16.681 5.728 3.407 1.00 90.81 96 PHE A C 1
ATOM 801 O O . PHE A 1 96 ? 16.860 6.823 2.860 1.00 90.81 96 PHE A O 1
ATOM 808 N N . ARG A 1 97 ? 16.293 4.661 2.702 1.00 91.19 97 ARG A N 1
ATOM 809 C CA . ARG A 1 97 ? 16.067 4.684 1.256 1.00 91.19 97 ARG A CA 1
ATOM 810 C C . ARG A 1 97 ? 14.705 5.291 0.931 1.00 91.19 97 ARG A C 1
ATOM 812 O O . ARG A 1 97 ? 13.742 4.607 0.597 1.00 91.19 97 ARG A O 1
ATOM 819 N N . ILE A 1 98 ? 14.635 6.612 1.044 1.00 91.06 98 ILE A N 1
ATOM 820 C CA . ILE A 1 98 ? 13.408 7.407 0.877 1.00 91.06 98 ILE A CA 1
ATOM 821 C C . ILE A 1 98 ? 13.163 7.875 -0.566 1.00 91.06 98 ILE A C 1
ATOM 823 O O . ILE A 1 98 ? 12.202 8.597 -0.822 1.00 91.06 98 ILE A O 1
ATOM 827 N N . ALA A 1 99 ? 14.026 7.490 -1.510 1.00 94.19 99 ALA A N 1
ATOM 828 C CA . ALA A 1 99 ? 13.940 7.891 -2.909 1.00 94.19 99 ALA A CA 1
ATOM 829 C C . ALA A 1 99 ? 14.470 6.806 -3.858 1.00 94.19 99 ALA A C 1
ATOM 831 O O . ALA A 1 99 ? 15.254 5.937 -3.472 1.00 94.19 99 ALA A O 1
ATOM 832 N N . ILE A 1 100 ? 14.064 6.902 -5.126 1.00 94.44 100 ILE A N 1
ATOM 833 C CA . ILE A 1 100 ? 14.719 6.187 -6.224 1.00 94.44 100 ILE A CA 1
ATOM 834 C C . ILE A 1 100 ? 16.159 6.702 -6.347 1.00 94.44 100 ILE A C 1
ATOM 836 O O . ILE A 1 100 ? 16.415 7.899 -6.230 1.00 94.44 100 ILE A O 1
ATOM 840 N N . ASP A 1 101 ? 17.105 5.796 -6.575 1.00 95.00 101 ASP A N 1
ATOM 841 C CA . ASP A 1 101 ? 18.537 6.074 -6.468 1.00 95.00 101 ASP A CA 1
ATOM 842 C C . ASP A 1 101 ? 19.351 5.392 -7.580 1.00 95.00 101 ASP A C 1
ATOM 844 O O . ASP A 1 101 ? 18.812 4.814 -8.528 1.00 95.00 101 ASP A O 1
ATOM 848 N N . ARG A 1 102 ? 20.683 5.472 -7.477 1.00 96.31 102 ARG A N 1
ATOM 849 C CA . ARG A 1 102 ? 21.604 4.922 -8.481 1.00 96.31 102 ARG A CA 1
ATOM 850 C C . ARG A 1 102 ? 21.533 3.402 -8.601 1.00 96.31 102 ARG A C 1
ATOM 852 O O . ARG A 1 102 ? 21.755 2.898 -9.698 1.00 96.31 102 ARG A O 1
ATOM 859 N N . GLU A 1 103 ? 21.227 2.684 -7.525 1.00 95.94 103 GLU A N 1
ATOM 860 C CA . GLU A 1 103 ? 21.090 1.228 -7.588 1.00 95.94 103 GLU A CA 1
ATOM 861 C C . GLU A 1 103 ? 19.810 0.847 -8.336 1.00 95.94 103 GLU A C 1
ATOM 863 O O . GLU A 1 103 ? 19.859 0.008 -9.231 1.00 95.94 103 GLU A O 1
ATOM 868 N N . HIS A 1 104 ? 18.700 1.555 -8.099 1.00 96.94 104 HIS A N 1
ATOM 869 C CA . HIS A 1 104 ? 17.494 1.393 -8.917 1.00 96.94 104 HIS A CA 1
ATOM 870 C C . HIS A 1 104 ? 17.762 1.694 -10.399 1.00 96.94 104 HIS A C 1
ATOM 872 O O . HIS A 1 104 ? 17.292 0.972 -11.273 1.00 96.94 104 HIS A O 1
ATOM 878 N N . LEU A 1 105 ? 18.545 2.736 -10.704 1.00 96.56 105 LEU A N 1
ATOM 879 C CA . LEU A 1 105 ? 18.904 3.066 -12.086 1.00 96.56 105 LEU A CA 1
ATOM 880 C C . LEU A 1 105 ? 19.739 1.962 -12.753 1.00 96.56 105 LEU A C 1
ATOM 882 O O . LEU A 1 105 ? 19.562 1.702 -13.942 1.00 96.56 105 LEU A O 1
ATOM 886 N N . LYS A 1 106 ? 20.653 1.319 -12.018 1.00 97.44 106 LYS A N 1
ATOM 887 C CA . LYS A 1 106 ? 21.402 0.160 -12.526 1.00 97.44 106 LYS A CA 1
ATOM 888 C C . LYS A 1 106 ? 20.461 -1.005 -12.813 1.00 97.44 106 LYS A C 1
ATOM 890 O O . LYS A 1 106 ? 20.490 -1.535 -13.917 1.00 97.44 106 LYS A O 1
ATOM 895 N N . GLU A 1 107 ? 19.581 -1.336 -11.871 1.00 97.38 107 GLU A N 1
ATOM 896 C CA . GLU A 1 107 ? 18.595 -2.404 -12.050 1.00 97.38 107 GLU A CA 1
ATOM 897 C C . GLU A 1 107 ? 17.677 -2.144 -13.247 1.00 97.38 107 GLU A C 1
ATOM 899 O O . GLU A 1 107 ? 17.419 -3.062 -14.019 1.00 97.38 107 GLU A O 1
ATOM 904 N N . ALA A 1 108 ? 17.224 -0.901 -13.439 1.00 96.19 108 ALA A N 1
ATOM 905 C CA . ALA A 1 108 ? 16.362 -0.520 -14.556 1.00 96.19 108 ALA A CA 1
ATOM 906 C C . ALA A 1 108 ? 17.003 -0.817 -15.921 1.00 96.19 108 ALA A C 1
ATOM 908 O O . ALA A 1 108 ? 16.306 -1.243 -16.834 1.00 96.19 108 ALA A O 1
ATOM 909 N N . LYS A 1 109 ? 18.326 -0.650 -16.055 1.00 95.44 109 LYS A N 1
ATOM 910 C CA . LYS A 1 109 ? 19.060 -0.957 -17.298 1.00 95.44 109 LYS A CA 1
ATOM 911 C C . LYS A 1 109 ? 19.135 -2.454 -17.603 1.00 95.44 109 LYS A C 1
ATOM 913 O O . LYS A 1 109 ? 19.376 -2.826 -18.745 1.00 95.44 109 LYS A O 1
ATOM 918 N N . GLU A 1 110 ? 18.968 -3.300 -16.592 1.00 96.12 110 GLU A N 1
ATOM 919 C CA . GLU A 1 110 ? 19.034 -4.760 -16.717 1.00 96.12 110 GLU A CA 1
ATOM 920 C C . GLU A 1 110 ? 17.653 -5.402 -16.907 1.00 96.12 110 GLU A C 1
ATOM 922 O O . GLU A 1 110 ? 17.558 -6.582 -17.246 1.00 96.12 110 GLU A O 1
ATOM 927 N N . ILE A 1 111 ? 16.574 -4.661 -16.647 1.00 95.44 111 ILE A N 1
ATOM 928 C CA . ILE A 1 111 ? 15.204 -5.155 -16.783 1.00 95.44 111 ILE A CA 1
ATOM 929 C C . ILE A 1 111 ? 14.747 -4.919 -18.223 1.00 95.44 111 ILE A C 1
ATOM 931 O O . ILE A 1 111 ? 14.555 -3.786 -18.651 1.00 95.44 111 ILE A O 1
ATOM 935 N N . ASN A 1 112 ? 14.523 -6.005 -18.962 1.00 92.62 112 ASN A N 1
ATOM 936 C CA . ASN A 1 112 ? 13.987 -5.943 -20.319 1.00 92.62 112 ASN A CA 1
ATOM 937 C C . ASN A 1 112 ? 12.458 -5.756 -20.297 1.00 92.62 112 ASN A C 1
ATOM 939 O O . ASN A 1 112 ? 11.710 -6.729 -20.377 1.00 92.62 112 ASN A O 1
ATOM 943 N N . THR A 1 113 ? 11.998 -4.515 -20.130 1.00 93.50 113 THR A N 1
ATOM 944 C CA . THR A 1 113 ? 10.574 -4.138 -20.139 1.00 93.50 113 THR A CA 1
ATOM 945 C C . THR A 1 113 ? 10.383 -2.765 -20.781 1.00 93.50 113 THR A C 1
ATOM 947 O O . THR A 1 113 ? 11.324 -1.975 -20.826 1.00 93.50 113 THR A O 1
ATOM 950 N N . TYR A 1 114 ? 9.169 -2.452 -21.242 1.00 94.75 114 TYR A N 1
ATOM 951 C CA . TYR A 1 114 ? 8.865 -1.133 -21.809 1.00 94.75 114 TYR A CA 1
ATOM 952 C C . TYR A 1 114 ? 8.696 -0.063 -20.720 1.00 94.75 114 TYR A C 1
ATOM 954 O O . TYR A 1 114 ? 9.245 1.031 -20.824 1.00 94.75 114 TYR A O 1
ATOM 962 N N . ALA A 1 115 ? 7.976 -0.388 -19.642 1.00 95.06 115 ALA A N 1
ATOM 963 C CA . ALA A 1 115 ? 7.803 0.500 -18.497 1.00 95.06 115 ALA A CA 1
ATOM 964 C C . ALA A 1 115 ? 7.856 -0.248 -17.157 1.00 95.06 115 ALA A C 1
ATOM 966 O O . ALA A 1 115 ? 7.434 -1.401 -17.040 1.00 95.06 115 ALA A O 1
ATOM 967 N N . ILE A 1 116 ? 8.348 0.448 -16.131 1.00 96.38 116 ILE A N 1
ATOM 968 C CA . ILE A 1 116 ? 8.294 0.028 -14.728 1.00 96.3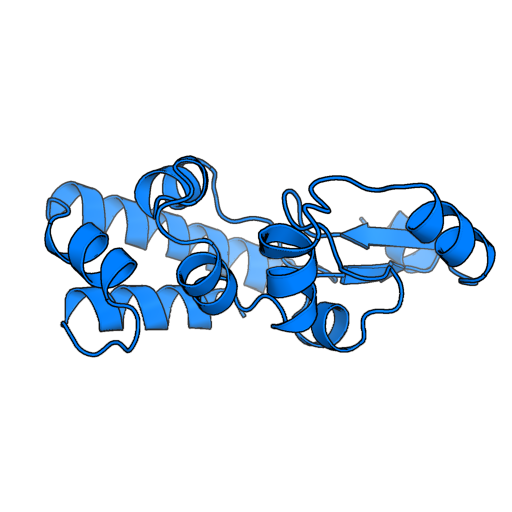8 116 ILE A CA 1
ATOM 969 C C . ILE A 1 116 ? 7.294 0.941 -14.024 1.00 96.38 116 ILE A C 1
ATOM 971 O O . ILE A 1 116 ? 7.445 2.161 -14.038 1.00 96.38 116 ILE A O 1
ATOM 975 N N . VAL A 1 117 ? 6.278 0.351 -13.401 1.00 95.81 117 VAL A N 1
ATOM 976 C CA . VAL A 1 117 ? 5.206 1.073 -12.709 1.00 95.81 117 VAL A CA 1
ATOM 977 C C . VAL A 1 117 ? 5.280 0.776 -11.220 1.00 95.81 117 VAL A C 1
ATOM 979 O O . VAL A 1 117 ? 5.463 -0.371 -10.812 1.00 95.81 117 VAL A O 1
ATOM 982 N N . ILE A 1 118 ? 5.150 1.816 -10.402 1.00 96.44 118 ILE A N 1
ATOM 983 C CA . ILE A 1 118 ? 5.302 1.747 -8.947 1.00 96.44 118 ILE A CA 1
ATOM 984 C C . ILE A 1 118 ? 4.139 2.499 -8.302 1.00 96.44 118 ILE A C 1
ATOM 986 O O . ILE A 1 118 ? 3.729 3.554 -8.789 1.00 96.44 118 ILE A O 1
ATOM 990 N N . THR A 1 119 ? 3.602 1.969 -7.202 1.00 96.06 119 THR A N 1
ATOM 991 C CA . THR A 1 119 ? 2.629 2.693 -6.379 1.00 96.06 119 THR A CA 1
ATOM 992 C C . THR A 1 119 ? 3.245 4.007 -5.892 1.00 96.06 119 THR A C 1
ATOM 994 O O . THR A 1 119 ? 4.332 4.018 -5.320 1.00 96.06 119 THR A O 1
ATOM 997 N N . SER A 1 120 ? 2.545 5.127 -6.084 1.00 92.44 120 SER A N 1
ATOM 998 C CA . SER A 1 120 ? 3.034 6.428 -5.613 1.00 92.44 120 SER A CA 1
ATOM 999 C C . SER A 1 120 ? 3.294 6.423 -4.100 1.00 92.44 120 SER A C 1
ATOM 1001 O O . SER A 1 120 ? 2.518 5.860 -3.327 1.00 92.44 120 SER A O 1
ATOM 1003 N N . GLY A 1 121 ? 4.407 7.029 -3.678 1.00 90.19 121 GLY A N 1
ATOM 1004 C CA . GLY A 1 121 ? 4.843 7.060 -2.278 1.00 90.19 121 GLY A CA 1
ATOM 1005 C C . GLY A 1 121 ? 5.424 5.743 -1.745 1.00 90.19 121 GLY A C 1
ATOM 1006 O O . GLY A 1 121 ? 5.838 5.697 -0.589 1.00 90.19 121 GLY A O 1
ATOM 1007 N N . PHE A 1 122 ? 5.484 4.681 -2.553 1.00 95.44 122 PHE A N 1
ATOM 1008 C CA . PHE A 1 122 ? 6.196 3.449 -2.224 1.00 95.44 122 PHE A CA 1
ATOM 1009 C C . PHE A 1 122 ? 7.563 3.432 -2.916 1.00 95.44 122 PHE A C 1
ATOM 1011 O O . PHE A 1 122 ? 7.649 3.541 -4.137 1.00 95.44 122 PHE A O 1
ATOM 1018 N N . ILE A 1 123 ? 8.631 3.262 -2.134 1.00 96.31 123 ILE A N 1
ATOM 1019 C CA . ILE A 1 123 ? 9.991 3.071 -2.646 1.00 96.31 123 ILE A CA 1
ATOM 1020 C C . ILE A 1 123 ? 10.376 1.605 -2.415 1.00 96.31 123 ILE A C 1
ATOM 1022 O O . ILE A 1 123 ? 10.475 1.176 -1.262 1.00 96.31 123 ILE A O 1
ATOM 1026 N N . PRO A 1 124 ? 10.543 0.793 -3.474 1.00 97.31 124 PRO A N 1
ATOM 1027 C CA . PRO A 1 124 ? 10.930 -0.597 -3.299 1.00 97.31 124 PRO A CA 1
ATOM 1028 C C . PRO A 1 124 ? 12.385 -0.700 -2.823 1.00 97.31 124 PRO A C 1
ATOM 1030 O O . PRO A 1 124 ? 13.213 0.151 -3.110 1.00 97.31 124 PRO A O 1
ATOM 1033 N N . CYS A 1 125 ? 12.740 -1.799 -2.156 1.00 97.56 125 CYS A N 1
ATOM 1034 C CA . CYS A 1 125 ? 14.150 -2.099 -1.865 1.00 97.56 125 CYS A CA 1
ATOM 1035 C C . CYS A 1 125 ? 14.937 -2.539 -3.120 1.00 97.56 125 CYS A C 1
ATOM 1037 O O . CYS A 1 125 ? 16.149 -2.717 -3.064 1.00 97.56 125 CYS A O 1
ATOM 1039 N N . SER A 1 126 ? 14.240 -2.814 -4.223 1.00 97.56 126 SER A N 1
ATOM 1040 C CA . SER A 1 126 ? 14.783 -3.208 -5.525 1.00 97.56 126 SER A CA 1
ATOM 1041 C C . SER A 1 126 ? 13.656 -3.152 -6.557 1.00 97.56 126 SER A C 1
ATOM 1043 O O . SER A 1 126 ? 12.543 -3.615 -6.280 1.00 97.56 126 SER A O 1
ATOM 1045 N N . LEU A 1 127 ? 13.936 -2.686 -7.773 1.00 97.94 127 LEU A N 1
ATOM 1046 C CA . LEU A 1 127 ? 13.024 -2.774 -8.918 1.00 97.94 127 LEU A CA 1
ATOM 1047 C C . LEU A 1 127 ? 12.747 -4.221 -9.340 1.00 97.94 127 LEU A C 1
ATOM 1049 O O . LEU A 1 127 ? 11.868 -4.438 -10.166 1.00 97.94 127 LEU A O 1
ATOM 1053 N N . LYS A 1 128 ? 13.447 -5.212 -8.774 1.00 97.44 128 LYS A N 1
ATOM 1054 C CA . LYS A 1 128 ? 13.227 -6.656 -8.968 1.00 97.44 128 LYS A CA 1
ATOM 1055 C C . LYS A 1 128 ? 12.565 -7.320 -7.750 1.00 97.44 128 LYS A C 1
ATOM 1057 O O . LYS A 1 128 ? 12.531 -8.549 -7.651 1.00 97.44 128 LYS A O 1
ATOM 1062 N N . CYS A 1 129 ? 12.047 -6.542 -6.792 1.00 98.06 129 CYS A N 1
ATOM 1063 C CA . CYS A 1 129 ? 11.451 -7.075 -5.567 1.00 98.06 129 CYS A CA 1
ATOM 1064 C C . CYS A 1 129 ? 10.192 -7.912 -5.860 1.00 98.06 129 CYS A C 1
ATOM 1066 O O . CYS A 1 129 ? 9.088 -7.389 -6.029 1.00 98.06 129 CYS A O 1
ATOM 1068 N N . LYS A 1 130 ? 10.346 -9.241 -5.838 1.00 97.50 130 LYS A N 1
ATOM 1069 C CA . LYS A 1 130 ? 9.260 -10.203 -6.098 1.00 97.50 130 LYS A CA 1
ATOM 1070 C C . LYS A 1 130 ? 8.077 -10.039 -5.146 1.00 97.50 130 LYS A C 1
ATOM 1072 O O . LYS A 1 130 ? 6.933 -10.202 -5.554 1.00 97.50 130 LYS A O 1
ATOM 1077 N N . MET A 1 131 ? 8.343 -9.705 -3.883 1.00 97.81 131 MET A N 1
ATOM 1078 C CA . MET A 1 131 ? 7.284 -9.492 -2.894 1.00 97.81 131 MET A CA 1
ATOM 1079 C C . MET A 1 131 ? 6.496 -8.212 -3.172 1.00 97.81 131 MET A C 1
ATOM 1081 O O . MET A 1 131 ? 5.278 -8.219 -3.033 1.00 97.81 131 MET A O 1
ATOM 1085 N N . ALA A 1 132 ? 7.159 -7.136 -3.610 1.00 97.81 132 ALA A N 1
ATOM 1086 C CA . ALA A 1 132 ? 6.470 -5.911 -4.008 1.00 97.81 132 ALA A CA 1
ATOM 1087 C C . ALA A 1 132 ? 5.580 -6.159 -5.233 1.00 97.81 132 ALA A C 1
ATOM 1089 O O . ALA A 1 132 ? 4.439 -5.706 -5.251 1.00 97.81 132 ALA A O 1
ATOM 1090 N N . MET A 1 133 ? 6.055 -6.950 -6.201 1.00 97.19 133 MET A N 1
ATOM 1091 C CA . MET A 1 133 ? 5.245 -7.361 -7.354 1.00 97.19 133 MET A CA 1
ATOM 1092 C C . MET A 1 133 ? 4.054 -8.224 -6.959 1.00 97.19 133 MET A C 1
ATOM 1094 O O . MET A 1 133 ? 2.926 -7.942 -7.353 1.00 97.19 133 MET A O 1
ATOM 1098 N N . LYS A 1 134 ? 4.280 -9.242 -6.121 1.00 96.00 134 LYS A N 1
ATOM 1099 C CA . LYS A 1 134 ? 3.216 -10.109 -5.600 1.00 96.00 134 LYS A CA 1
ATOM 1100 C C . LYS A 1 134 ? 2.142 -9.312 -4.857 1.00 96.00 134 LYS A C 1
ATOM 1102 O O . LYS A 1 134 ? 0.962 -9.629 -4.964 1.00 96.00 134 LYS A O 1
ATOM 1107 N N . ASN A 1 135 ? 2.548 -8.276 -4.129 1.00 95.50 135 ASN A N 1
ATOM 1108 C CA . ASN A 1 135 ? 1.647 -7.401 -3.384 1.00 95.50 135 ASN A CA 1
ATOM 1109 C C . ASN A 1 135 ? 1.070 -6.260 -4.242 1.00 95.50 135 ASN A C 1
ATOM 1111 O O . ASN A 1 135 ? 0.434 -5.363 -3.689 1.00 95.50 135 ASN A O 1
ATOM 1115 N N . GLY A 1 136 ? 1.306 -6.271 -5.559 1.00 95.88 136 GLY A N 1
ATOM 1116 C CA . GLY A 1 136 ? 0.780 -5.293 -6.506 1.00 95.88 136 GLY A CA 1
ATOM 1117 C C . GLY A 1 136 ? 1.274 -3.868 -6.265 1.00 95.88 136 GLY A C 1
ATOM 1118 O O . GLY A 1 136 ? 0.522 -2.935 -6.505 1.00 95.88 136 GLY A O 1
ATOM 1119 N N . LEU A 1 137 ? 2.492 -3.684 -5.751 1.00 97.31 137 LEU A N 1
ATOM 1120 C CA . LEU A 1 137 ? 3.114 -2.373 -5.481 1.00 97.31 137 LEU A CA 1
ATOM 1121 C C . LEU A 1 137 ? 4.120 -1.941 -6.553 1.00 97.31 137 LEU A C 1
ATOM 1123 O O . LEU A 1 137 ? 4.536 -0.785 -6.613 1.00 97.31 137 LEU A O 1
ATOM 1127 N N . LEU A 1 138 ? 4.543 -2.904 -7.362 1.00 97.88 138 LEU A N 1
ATOM 1128 C CA . LEU A 1 138 ? 5.558 -2.787 -8.393 1.00 97.88 138 LEU A CA 1
ATOM 1129 C C . LEU A 1 138 ? 5.139 -3.689 -9.549 1.00 97.88 138 LEU A C 1
ATOM 1131 O 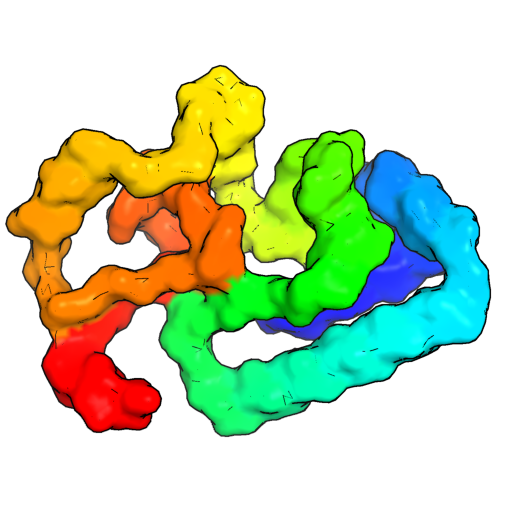O . LEU A 1 138 ? 4.685 -4.808 -9.325 1.00 97.88 138 LEU A O 1
ATOM 1135 N N . GLY A 1 139 ? 5.290 -3.228 -10.779 1.00 96.88 139 GLY A N 1
ATOM 1136 C CA . GLY A 1 139 ? 4.904 -3.996 -11.950 1.00 96.88 139 GLY A CA 1
ATOM 1137 C C . GLY A 1 139 ? 5.719 -3.604 -13.165 1.00 96.88 139 GLY A C 1
ATOM 1138 O O . GLY A 1 139 ? 6.245 -2.496 -13.254 1.00 96.88 139 GLY A O 1
ATOM 1139 N N . TYR A 1 140 ? 5.807 -4.540 -14.097 1.00 96.44 140 TYR A N 1
ATOM 1140 C CA . TYR A 1 140 ? 6.386 -4.324 -15.412 1.00 96.44 140 TYR A CA 1
ATOM 1141 C C . TYR A 1 140 ? 5.267 -4.310 -16.441 1.00 96.44 140 TYR A C 1
ATOM 1143 O O . TYR A 1 140 ? 4.301 -5.072 -16.310 1.00 96.44 140 TYR A O 1
ATOM 1151 N N . MET A 1 141 ? 5.408 -3.430 -17.423 1.00 94.75 141 MET A N 1
ATOM 1152 C CA . MET A 1 141 ? 4.515 -3.337 -18.565 1.00 94.75 141 MET A CA 1
ATOM 1153 C C . MET A 1 141 ? 5.308 -3.452 -19.854 1.00 94.75 141 MET A C 1
ATOM 1155 O O . MET A 1 141 ? 6.382 -2.850 -19.990 1.00 94.75 141 MET A O 1
ATOM 1159 N N . ASP A 1 142 ? 4.759 -4.217 -20.788 1.00 94.38 142 ASP A N 1
ATOM 1160 C CA . ASP A 1 142 ? 5.158 -4.150 -22.187 1.00 94.38 142 ASP A CA 1
ATOM 1161 C C . ASP A 1 142 ? 4.506 -2.943 -22.887 1.00 94.38 142 ASP A C 1
ATOM 1163 O O . ASP A 1 142 ? 3.740 -2.177 -22.294 1.00 94.38 142 ASP A O 1
ATOM 1167 N N . GLU A 1 143 ? 4.874 -2.726 -24.146 1.00 94.62 143 GLU A N 1
ATOM 1168 C CA . GLU A 1 143 ? 4.393 -1.590 -24.931 1.00 94.62 143 GLU A CA 1
ATOM 1169 C C . GLU A 1 143 ? 2.876 -1.650 -25.180 1.00 94.62 143 GLU A C 1
ATOM 1171 O O . GLU A 1 143 ? 2.212 -0.612 -25.199 1.00 94.62 143 GLU A O 1
ATOM 1176 N N . GLU A 1 144 ? 2.306 -2.847 -25.351 1.00 92.44 144 GLU A N 1
ATOM 1177 C CA . GLU A 1 144 ? 0.871 -3.015 -25.589 1.00 92.44 144 GLU A CA 1
ATOM 1178 C C . GLU A 1 144 ? 0.051 -2.752 -24.328 1.00 92.44 144 GLU A C 1
ATOM 1180 O O . GLU A 1 144 ? -1.004 -2.120 -24.403 1.00 92.44 144 GLU A O 1
ATOM 1185 N N . GLU A 1 145 ? 0.522 -3.233 -23.177 1.00 90.75 145 GLU A N 1
ATOM 1186 C CA . GLU A 1 145 ? -0.039 -2.918 -21.868 1.00 90.75 145 GLU A CA 1
ATOM 1187 C C . GLU A 1 145 ? 0.029 -1.408 -21.638 1.00 90.75 145 GLU A C 1
ATOM 1189 O O . GLU A 1 145 ? -0.993 -0.805 -21.324 1.00 90.75 145 GLU A O 1
ATOM 1194 N N . PHE A 1 146 ? 1.184 -0.777 -21.872 1.00 89.56 146 PHE A N 1
ATOM 1195 C CA . PHE A 1 146 ? 1.373 0.654 -21.631 1.00 89.56 146 PHE A CA 1
ATOM 1196 C C . PHE A 1 146 ? 0.483 1.541 -22.511 1.00 89.56 146 PHE A C 1
ATOM 1198 O O . PHE A 1 146 ? -0.051 2.531 -22.030 1.00 89.56 146 PHE A O 1
ATOM 1205 N N . LYS A 1 147 ? 0.274 1.191 -23.785 1.00 89.12 147 LYS A N 1
ATOM 1206 C CA . LYS A 1 147 ? -0.592 1.967 -24.697 1.00 89.12 147 LYS A CA 1
ATOM 1207 C C . LYS A 1 147 ? -2.084 1.893 -24.359 1.00 89.12 147 LYS A C 1
ATOM 1209 O O . LYS A 1 147 ? -2.856 2.687 -24.889 1.00 89.12 147 LYS A O 1
ATOM 1214 N N . LYS A 1 148 ? -2.502 0.913 -23.553 1.00 83.31 148 LYS A N 1
ATOM 1215 C CA . LYS A 1 148 ? -3.894 0.749 -23.096 1.00 83.31 148 LYS A CA 1
ATOM 1216 C C . LYS A 1 148 ? -4.190 1.521 -21.805 1.00 83.31 148 LYS A C 1
ATOM 1218 O O . LYS A 1 148 ? -5.360 1.602 -21.431 1.00 83.31 148 LYS A O 1
ATOM 1223 N N . TYR A 1 149 ? -3.151 2.016 -21.131 1.00 67.25 149 TYR A N 1
ATOM 1224 C CA . TYR A 1 149 ? -3.247 2.906 -19.973 1.00 67.25 149 TYR A CA 1
ATOM 1225 C C . TYR A 1 149 ? -3.488 4.353 -20.398 1.00 67.25 149 TYR A C 1
ATOM 1227 O O . TYR A 1 149 ? -4.214 5.041 -19.645 1.00 67.25 149 TYR A O 1
#

pLDDT: mean 94.39, std 3.85, range [67.25, 98.12]

InterPro domains:
  IPR007556 Protein of unknown function DUF483 [PF04467] (41-148)

Organism: NCBI:txid1069083

Radius of gyration: 16.3 Å; chains: 1; bounding box: 40×22×45 Å

Secondary structure (DSSP, 8-state):
-HHHHHHHHHHHHTT--S-HHHHHHHHTS-HHHHHHHHHHHHHHHHHHHHH--SSPPPP-HHHHHHTTTTTTS-HHHHHHHTT--HHHHHHHHTS---S--HHHHHHHHH---SEEEE-TT---S-TT-HHHHHTTSEEEE-HHHHHT-